Protein AF-A0A2J7QJU5-F1 (afdb_monomer_lite)

Organism: NCBI:txid105785

pLDDT: mean 78.43, std 12.88, range [46.16, 92.88]

Foldseek 3Di:
DVVVLVVLVVVVLVVLCVVVVPDVVNVDDSVRSCVVVVDPDDPLVVVLVVLVVVVVCCCPPPPVVVCVLVVVPPDDPPVVDDPDDDDQGSVNVNVVVVVD

Structure (mmCIF, N/CA/C/O backbone):
data_AF-A0A2J7QJU5-F1
#
_entry.id   AF-A0A2J7QJU5-F1
#
loop_
_atom_site.group_PDB
_atom_site.id
_atom_site.type_symbol
_atom_site.label_atom_id
_atom_site.label_alt_id
_atom_site.label_comp_id
_atom_site.label_asym_id
_atom_site.label_entity_id
_atom_site.label_seq_id
_atom_site.pdbx_PDB_ins_code
_atom_site.Cartn_x
_atom_site.Cartn_y
_atom_site.Cartn_z
_atom_site.occupancy
_atom_site.B_iso_or_equiv
_atom_site.auth_seq_id
_atom_site.auth_comp_id
_atom_site.auth_asym_id
_atom_site.auth_atom_id
_atom_site.pdbx_PDB_model_num
ATOM 1 N N . MET A 1 1 ? 10.471 -3.133 -0.205 1.00 58.38 1 MET A N 1
ATOM 2 C CA . MET A 1 1 ? 9.141 -3.745 -0.395 1.00 58.38 1 MET A CA 1
ATOM 3 C C . MET A 1 1 ? 8.600 -4.373 0.876 1.00 58.38 1 MET A C 1
ATOM 5 O O . MET A 1 1 ? 7.644 -3.832 1.398 1.00 58.38 1 MET A O 1
ATOM 9 N N . ALA A 1 2 ? 9.203 -5.428 1.440 1.00 60.44 2 ALA A N 1
ATOM 10 C CA . ALA A 1 2 ? 8.653 -6.069 2.651 1.00 60.44 2 ALA A CA 1
ATOM 11 C C . ALA A 1 2 ? 8.567 -5.143 3.890 1.00 60.44 2 ALA A C 1
ATOM 13 O O . ALA A 1 2 ? 7.654 -5.268 4.700 1.00 60.44 2 ALA A O 1
ATOM 14 N N . ILE A 1 3 ? 9.505 -4.198 4.036 1.00 65.50 3 ILE A N 1
ATOM 15 C CA . ILE A 1 3 ? 9.466 -3.176 5.099 1.00 65.50 3 ILE A CA 1
ATOM 16 C C . ILE A 1 3 ? 8.340 -2.167 4.828 1.00 65.50 3 ILE A C 1
ATOM 18 O O . ILE A 1 3 ? 7.545 -1.876 5.717 1.00 65.50 3 ILE A O 1
ATOM 22 N N . ASP A 1 4 ? 8.227 -1.699 3.585 1.00 80.94 4 ASP A N 1
ATOM 23 C CA . ASP A 1 4 ? 7.201 -0.738 3.162 1.00 80.94 4 ASP A CA 1
ATOM 24 C C . ASP A 1 4 ? 5.786 -1.314 3.318 1.00 80.94 4 ASP A C 1
ATOM 26 O O . ASP A 1 4 ? 4.874 -0.607 3.737 1.00 80.94 4 ASP A O 1
ATOM 30 N N . GLN A 1 5 ? 5.621 -2.617 3.071 1.00 82.06 5 GLN A N 1
ATOM 31 C CA . GLN A 1 5 ? 4.367 -3.337 3.278 1.00 82.06 5 GLN A CA 1
ATOM 32 C C . GLN A 1 5 ? 3.920 -3.303 4.744 1.00 82.06 5 GLN A C 1
ATOM 34 O O . GLN A 1 5 ? 2.786 -2.928 5.019 1.00 82.06 5 GLN A O 1
ATOM 39 N N . LYS A 1 6 ? 4.810 -3.605 5.700 1.00 85.81 6 LYS A N 1
ATOM 40 C CA . 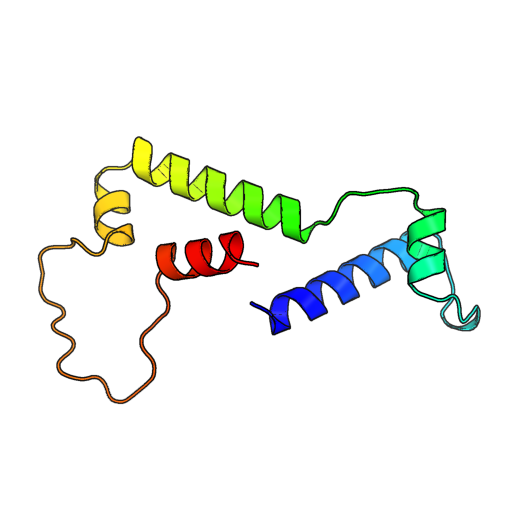LYS A 1 6 ? 4.465 -3.560 7.133 1.00 85.81 6 LYS A CA 1
ATOM 41 C C . LYS A 1 6 ? 4.074 -2.158 7.599 1.00 85.81 6 LYS A C 1
ATOM 43 O O . LYS A 1 6 ? 3.186 -2.007 8.439 1.00 85.81 6 LYS A O 1
ATOM 48 N N . HIS A 1 7 ? 4.741 -1.130 7.075 1.00 89.12 7 HIS A N 1
ATOM 49 C CA . HIS A 1 7 ? 4.389 0.257 7.377 1.00 89.12 7 HIS A CA 1
ATOM 50 C C . HIS A 1 7 ? 3.027 0.635 6.798 1.00 89.12 7 HIS A C 1
ATOM 52 O O . HIS A 1 7 ? 2.253 1.305 7.478 1.00 89.12 7 HIS A O 1
ATOM 58 N N . LEU A 1 8 ? 2.720 0.169 5.586 1.00 87.75 8 LEU A N 1
ATOM 59 C CA . LEU A 1 8 ? 1.428 0.392 4.949 1.00 87.75 8 LEU A CA 1
ATOM 60 C C . LEU A 1 8 ? 0.294 -0.325 5.694 1.00 87.75 8 LEU A C 1
ATOM 62 O O . LEU A 1 8 ? -0.710 0.307 5.997 1.00 87.75 8 LEU A O 1
ATOM 66 N N . GLU A 1 9 ? 0.480 -1.591 6.070 1.00 86.44 9 GLU A N 1
ATOM 67 C CA . GLU A 1 9 ? -0.485 -2.354 6.879 1.00 86.44 9 GLU A CA 1
ATOM 68 C C . GLU A 1 9 ? -0.715 -1.684 8.246 1.00 86.44 9 GLU A C 1
ATOM 70 O O . GLU A 1 9 ? -1.845 -1.537 8.706 1.00 86.44 9 GLU A O 1
ATOM 75 N N . SER A 1 10 ? 0.351 -1.194 8.891 1.00 89.38 10 SER A N 1
ATOM 76 C CA . SER A 1 10 ? 0.235 -0.446 10.153 1.00 89.38 10 SER A CA 1
ATOM 77 C C . SER A 1 10 ? -0.521 0.876 9.979 1.00 89.38 10 SER A C 1
ATOM 79 O O . SER A 1 10 ? -1.312 1.259 10.843 1.00 89.38 10 SER A O 1
ATOM 81 N N . PHE A 1 11 ? -0.286 1.576 8.867 1.00 89.38 11 PHE A N 1
ATOM 82 C CA . PHE A 1 11 ? -1.000 2.801 8.516 1.00 89.38 11 PHE A CA 1
ATOM 83 C C . PHE A 1 11 ? -2.488 2.533 8.258 1.00 89.38 11 PHE A C 1
ATOM 85 O O . PHE A 1 11 ? -3.337 3.244 8.791 1.00 89.38 11 PHE A O 1
ATOM 92 N N . GLU A 1 12 ? -2.811 1.476 7.518 1.00 88.94 12 GLU A N 1
ATOM 93 C CA . GLU A 1 12 ? -4.182 1.040 7.252 1.00 88.94 12 GLU A CA 1
ATOM 94 C C . GLU A 1 12 ? -4.929 0.734 8.559 1.00 88.94 12 GLU A C 1
ATOM 96 O O . GLU A 1 12 ? -6.008 1.273 8.806 1.00 88.94 12 GLU A O 1
ATOM 101 N N . MET A 1 13 ? -4.304 -0.017 9.471 1.00 89.69 13 MET A N 1
ATOM 102 C CA . MET A 1 13 ? -4.862 -0.276 10.802 1.00 89.69 13 MET A CA 1
ATOM 103 C C . MET A 1 13 ? -5.099 1.002 11.614 1.00 89.69 13 MET A C 1
ATOM 105 O O . MET A 1 13 ? -6.098 1.109 12.332 1.00 89.69 13 MET A O 1
ATOM 109 N N . TRP A 1 14 ? -4.194 1.978 11.520 1.00 91.00 14 TRP A N 1
ATOM 110 C CA . TRP A 1 14 ? -4.358 3.270 12.182 1.00 91.00 14 TRP A CA 1
ATOM 111 C C . TRP A 1 14 ? -5.549 4.055 11.613 1.00 91.00 14 TRP A C 1
ATOM 113 O O . TRP A 1 14 ? -6.350 4.591 12.384 1.00 91.00 14 TRP A O 1
ATOM 123 N N . CYS A 1 15 ? -5.709 4.073 10.286 1.00 90.31 15 CYS A N 1
ATOM 124 C CA . CYS A 1 15 ? -6.851 4.687 9.612 1.00 90.31 15 CYS A CA 1
ATOM 125 C C . CYS A 1 15 ? -8.178 4.059 10.056 1.00 90.31 15 CYS A C 1
ATOM 127 O O . CYS A 1 15 ? -9.097 4.789 10.433 1.00 90.31 15 CYS A O 1
ATOM 129 N N . TRP A 1 16 ? -8.264 2.726 10.087 1.00 90.31 16 TRP A N 1
ATOM 130 C CA . TRP A 1 16 ? -9.475 2.024 10.519 1.00 90.31 16 TRP A CA 1
ATOM 131 C C . TRP A 1 16 ? -9.835 2.310 11.974 1.00 90.31 16 TRP A C 1
ATOM 133 O O . TRP A 1 16 ? -10.970 2.681 12.264 1.00 90.31 16 TRP A O 1
ATOM 143 N N . ARG A 1 17 ? -8.862 2.257 12.893 1.00 92.00 17 ARG A N 1
ATOM 144 C CA . ARG A 1 17 ? -9.096 2.604 14.307 1.00 92.00 17 ARG A CA 1
ATOM 145 C C . ARG A 1 17 ? -9.601 4.035 14.481 1.00 92.00 17 ARG A C 1
ATOM 147 O O . ARG A 1 17 ? -10.453 4.280 15.329 1.00 92.00 17 ARG A O 1
ATOM 154 N N . ARG A 1 18 ? -9.099 4.980 13.679 1.00 92.31 18 ARG A N 1
ATOM 155 C CA . ARG A 1 18 ? -9.554 6.378 13.682 1.00 92.31 18 ARG A CA 1
ATOM 156 C C . ARG A 1 18 ? -10.987 6.529 13.176 1.00 92.31 18 ARG A C 1
ATOM 158 O O . ARG A 1 18 ? -11.742 7.279 13.790 1.00 92.31 18 ARG A O 1
ATOM 165 N N . MET A 1 19 ? -11.348 5.848 12.088 1.00 91.00 19 MET A N 1
ATOM 166 C CA . MET A 1 19 ? -12.700 5.897 11.514 1.00 91.00 19 MET A CA 1
ATOM 167 C C . MET A 1 19 ? -13.738 5.264 12.449 1.00 91.00 19 MET A C 1
ATOM 169 O O . MET A 1 19 ? -14.762 5.884 12.726 1.00 91.00 19 MET A O 1
ATOM 173 N N . GLU A 1 20 ? -13.407 4.114 13.037 1.00 89.38 20 GLU A N 1
ATOM 174 C CA . GLU A 1 20 ? -14.245 3.393 14.009 1.00 89.38 20 GLU A CA 1
ATOM 175 C C . GLU A 1 20 ? -14.192 3.986 15.430 1.00 89.38 20 GLU A C 1
ATOM 177 O O . GLU A 1 20 ? -14.812 3.463 16.354 1.00 89.38 20 GLU A O 1
ATOM 182 N N . LYS A 1 21 ? -13.441 5.080 15.629 1.00 92.88 21 LYS A N 1
ATOM 183 C CA . LYS A 1 21 ? -13.258 5.763 16.924 1.00 92.88 21 LYS A CA 1
ATOM 184 C C . LYS A 1 21 ? -12.796 4.830 18.057 1.00 92.88 21 LYS A C 1
ATOM 186 O O . LYS A 1 21 ? -13.148 5.040 19.215 1.00 92.88 21 LYS A O 1
ATOM 191 N N . ILE A 1 22 ? -11.982 3.828 17.733 1.00 91.12 22 ILE A N 1
ATOM 192 C CA . ILE A 1 22 ? -11.442 2.859 18.693 1.00 91.12 22 ILE A CA 1
ATOM 193 C C . ILE A 1 22 ? -10.289 3.511 19.452 1.00 91.12 22 ILE A C 1
ATOM 195 O O . ILE A 1 22 ? -9.283 3.910 18.854 1.00 91.12 22 ILE A O 1
ATOM 199 N N . SER A 1 23 ? -10.415 3.595 20.775 1.00 89.56 23 SER A N 1
ATOM 200 C CA . SER A 1 23 ? -9.351 4.104 21.632 1.00 89.56 23 SER A CA 1
ATOM 201 C C . SER A 1 23 ? -8.240 3.066 21.783 1.00 89.56 23 SER A C 1
ATOM 203 O O . SER A 1 23 ? -8.457 1.854 21.728 1.00 89.56 23 SER A O 1
ATOM 205 N N . TRP A 1 24 ? -7.016 3.529 22.033 1.00 85.38 24 TRP A N 1
ATOM 206 C CA . TRP A 1 24 ? -5.911 2.637 22.391 1.00 85.38 24 TRP A CA 1
ATOM 207 C C . TRP A 1 24 ? -6.165 1.924 23.732 1.00 85.38 24 TRP A C 1
ATOM 209 O O . TRP A 1 24 ? -5.678 0.813 23.930 1.00 85.38 24 TRP A O 1
ATOM 219 N N . THR A 1 25 ? -6.970 2.529 24.616 1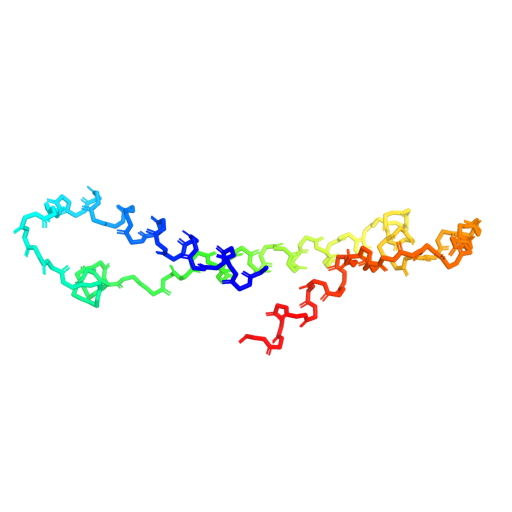.00 91.31 25 THR A N 1
ATOM 220 C CA . THR A 1 25 ? -7.390 1.956 25.908 1.00 91.31 25 THR A CA 1
ATOM 221 C C . THR A 1 25 ? -8.338 0.779 25.768 1.00 91.31 25 THR A C 1
ATOM 223 O O . THR A 1 25 ? -8.508 0.025 26.718 1.00 91.31 25 THR A O 1
ATOM 226 N N . ASP A 1 26 ? -8.960 0.615 24.602 1.00 89.06 26 ASP A N 1
ATOM 227 C CA . ASP A 1 26 ? -9.923 -0.459 24.376 1.00 89.06 26 ASP A CA 1
ATOM 228 C C . ASP A 1 26 ? -9.212 -1.800 24.123 1.00 89.06 26 ASP A C 1
ATOM 230 O O . ASP A 1 26 ? -9.866 -2.837 24.049 1.00 89.06 26 ASP A O 1
ATOM 234 N N . TYR A 1 27 ? -7.876 -1.790 23.963 1.00 89.06 27 TYR A N 1
ATOM 235 C CA . TYR A 1 27 ? -7.011 -2.960 23.733 1.00 89.06 27 TYR A CA 1
ATOM 236 C C . TYR A 1 27 ? -7.542 -3.946 22.673 1.00 89.06 27 TYR A C 1
ATOM 238 O O . TYR A 1 27 ? -7.265 -5.146 22.707 1.00 89.06 27 TYR A O 1
ATOM 246 N N . VAL A 1 28 ? -8.291 -3.432 21.693 1.00 91.75 28 VAL A N 1
ATOM 247 C CA . VAL A 1 28 ? -8.900 -4.223 20.619 1.00 91.75 28 VAL A CA 1
ATOM 248 C C . VAL A 1 28 ? -7.805 -4.801 19.725 1.00 91.75 28 VAL A C 1
ATOM 250 O O . VAL A 1 28 ? -6.879 -4.083 19.342 1.00 91.75 28 VAL A O 1
ATOM 253 N N . ARG A 1 29 ? -7.903 -6.086 19.369 1.00 90.75 29 ARG A N 1
ATOM 254 C CA . ARG A 1 29 ? -6.965 -6.757 18.452 1.00 90.75 29 ARG A CA 1
ATOM 255 C C . ARG A 1 29 ? -7.169 -6.295 17.011 1.00 90.75 29 ARG A C 1
ATOM 257 O O . ARG A 1 29 ? -8.272 -5.926 16.631 1.00 90.75 29 ARG A O 1
ATOM 264 N N . ASN A 1 30 ? -6.122 -6.358 16.188 1.00 88.06 30 ASN A N 1
ATOM 265 C CA . ASN A 1 30 ? -6.219 -5.942 14.784 1.00 88.06 30 ASN A CA 1
ATOM 266 C C . ASN A 1 30 ? -7.231 -6.782 13.985 1.00 88.06 30 ASN A C 1
ATOM 268 O O . ASN A 1 30 ? -7.965 -6.225 13.179 1.00 88.06 30 ASN A O 1
ATOM 272 N N . GLU A 1 31 ? -7.326 -8.083 14.264 1.00 87.75 31 GLU A N 1
ATOM 273 C CA . GLU A 1 31 ? -8.314 -8.988 13.655 1.00 87.75 31 GLU A CA 1
ATOM 274 C C . GLU A 1 31 ? -9.754 -8.507 13.892 1.00 87.75 31 GLU A C 1
ATOM 276 O O . GLU A 1 31 ? -10.549 -8.432 12.962 1.00 87.75 31 GLU A O 1
ATOM 281 N N . GLU A 1 32 ? -10.062 -8.089 15.120 1.00 89.19 32 GLU A N 1
ATOM 282 C CA . GLU A 1 32 ? -11.383 -7.585 15.509 1.00 89.19 32 GLU A CA 1
ATOM 283 C C . GLU A 1 32 ? -11.726 -6.267 14.796 1.00 89.19 32 GLU A C 1
ATOM 285 O O . GLU A 1 32 ? -12.863 -6.055 14.380 1.00 89.19 32 GLU A O 1
ATOM 290 N N . VAL A 1 33 ? -10.737 -5.383 14.609 1.00 88.38 33 VAL A N 1
ATOM 291 C CA . VAL A 1 33 ? -10.927 -4.144 13.835 1.00 88.38 33 VAL A CA 1
ATOM 292 C C . VAL A 1 33 ? -11.290 -4.470 12.383 1.00 88.38 33 VAL A C 1
ATOM 294 O O . VAL A 1 33 ? -12.210 -3.864 11.843 1.00 88.38 33 VAL A O 1
ATOM 297 N N . LEU A 1 34 ? -10.614 -5.444 11.766 1.00 87.00 34 LEU A N 1
ATOM 298 C CA . LEU A 1 34 ? -10.899 -5.859 10.388 1.00 87.00 34 LEU A CA 1
ATOM 299 C C . LEU A 1 34 ? -12.287 -6.502 10.251 1.00 87.00 34 LEU A C 1
ATOM 301 O O . LEU A 1 34 ? -12.984 -6.237 9.273 1.00 87.00 34 LEU A O 1
ATOM 305 N N . ILE A 1 35 ? -12.722 -7.287 11.243 1.00 87.69 35 ILE A N 1
ATOM 306 C CA . ILE A 1 35 ? -14.074 -7.870 11.272 1.00 87.69 35 ILE A CA 1
ATOM 307 C C . ILE A 1 35 ? -15.142 -6.769 11.301 1.00 87.69 35 ILE A C 1
ATOM 309 O O . ILE A 1 35 ? -16.108 -6.843 10.545 1.00 87.69 35 ILE A O 1
ATOM 313 N N . ARG A 1 36 ? -14.967 -5.734 12.135 1.00 86.19 36 ARG A N 1
ATOM 314 C CA . ARG A 1 36 ? -15.936 -4.628 12.258 1.00 86.19 36 ARG A CA 1
ATOM 315 C C . ARG A 1 36 ? -16.097 -3.829 10.975 1.00 86.19 36 ARG A C 1
ATOM 317 O O . ARG A 1 36 ? -17.212 -3.476 10.611 1.00 86.19 36 ARG A O 1
ATOM 324 N N . VAL A 1 37 ? -14.983 -3.561 10.304 1.00 83.50 37 VAL A N 1
ATOM 325 C CA . VAL A 1 37 ? -14.967 -2.787 9.063 1.00 83.50 37 VAL A CA 1
ATOM 326 C C . VAL A 1 37 ? -15.568 -3.592 7.899 1.00 83.50 37 VAL A C 1
ATOM 328 O O . VAL A 1 37 ? -16.060 -3.003 6.945 1.00 83.50 37 VAL A O 1
ATOM 331 N N . SER A 1 38 ? -15.592 -4.932 7.980 1.00 73.69 38 SER A N 1
ATOM 332 C CA . SER A 1 38 ? -16.167 -5.838 6.968 1.00 73.69 38 SER A CA 1
ATOM 333 C C . SER A 1 38 ? -15.637 -5.617 5.537 1.00 73.69 38 SER A C 1
ATOM 335 O O . SER A 1 38 ? -16.238 -6.076 4.561 1.00 73.69 38 SER A O 1
ATOM 337 N N . GLU A 1 39 ? -14.500 -4.939 5.386 1.00 66.88 39 GLU A N 1
ATOM 338 C CA . GLU A 1 39 ? -13.963 -4.534 4.092 1.00 66.88 39 GLU A CA 1
ATOM 339 C C . GLU A 1 39 ? -12.790 -5.444 3.715 1.00 66.88 39 GLU A C 1
ATOM 341 O O . GLU A 1 39 ? -11.830 -5.607 4.466 1.00 66.88 39 GLU A O 1
ATOM 346 N N . GLN A 1 40 ? -12.851 -6.038 2.522 1.00 61.56 40 GLN A N 1
ATOM 347 C CA . GLN A 1 40 ? -11.792 -6.907 1.989 1.00 61.56 40 GLN A CA 1
ATOM 348 C C . GLN A 1 40 ? -10.737 -6.153 1.158 1.00 61.56 40 GLN A C 1
ATOM 350 O O . GLN A 1 40 ? -9.919 -6.772 0.474 1.00 61.56 40 GLN A O 1
ATOM 355 N N . ARG A 1 41 ? -10.759 -4.814 1.145 1.00 60.41 41 ARG A N 1
ATOM 356 C CA . ARG A 1 41 ? -9.905 -4.022 0.249 1.00 60.41 41 ARG A CA 1
ATOM 357 C C . ARG A 1 41 ? -8.532 -3.775 0.856 1.00 60.41 41 ARG A C 1
ATOM 359 O O . ARG A 1 41 ? -8.351 -2.847 1.626 1.00 60.41 41 ARG A O 1
ATOM 366 N N . ASN A 1 42 ? -7.564 -4.578 0.426 1.00 74.94 42 ASN A N 1
ATOM 367 C CA . ASN A 1 42 ? -6.154 -4.386 0.737 1.00 74.94 42 ASN A CA 1
ATOM 368 C C . ASN A 1 42 ? -5.573 -3.252 -0.133 1.00 74.94 42 ASN A C 1
ATOM 370 O O . ASN A 1 42 ? -5.419 -3.407 -1.348 1.00 74.94 42 ASN A O 1
ATOM 374 N N . ILE A 1 43 ? -5.234 -2.117 0.483 1.00 82.19 43 ILE A N 1
ATOM 375 C CA . ILE A 1 43 ? -4.644 -0.949 -0.200 1.00 82.19 43 ILE A CA 1
ATOM 376 C C . ILE A 1 43 ? -3.392 -1.333 -1.004 1.00 82.19 43 ILE A C 1
ATOM 378 O O . ILE A 1 43 ? -3.185 -0.833 -2.113 1.00 82.19 43 ILE A O 1
ATOM 382 N N . LEU A 1 44 ? -2.573 -2.258 -0.495 1.00 84.25 44 LEU A N 1
ATOM 383 C CA . LEU A 1 44 ? -1.384 -2.739 -1.196 1.00 84.25 44 LEU A CA 1
ATOM 384 C C . LEU A 1 44 ? -1.744 -3.405 -2.527 1.00 84.25 44 LEU A C 1
ATOM 386 O O . LEU A 1 44 ? -1.052 -3.199 -3.524 1.00 84.25 44 LEU A O 1
ATOM 390 N N . HIS A 1 45 ? -2.833 -4.177 -2.557 1.00 84.12 45 HIS A N 1
ATOM 391 C CA . HIS A 1 45 ? -3.294 -4.847 -3.770 1.00 84.12 45 HIS A CA 1
ATOM 392 C C . HIS A 1 45 ? -3.688 -3.836 -4.854 1.00 84.12 45 HIS A C 1
ATOM 394 O O . HIS A 1 45 ? -3.255 -3.961 -6.001 1.00 84.12 45 HIS A O 1
ATOM 400 N N . GLU A 1 46 ? -4.446 -2.796 -4.495 1.00 86.69 46 GLU A N 1
ATOM 401 C CA . GLU A 1 46 ? -4.816 -1.735 -5.440 1.00 86.69 46 GLU A CA 1
ATOM 402 C C . GLU A 1 46 ? -3.589 -0.952 -5.925 1.00 86.69 46 GLU A C 1
ATOM 404 O O . GLU A 1 46 ? -3.445 -0.728 -7.127 1.00 86.69 46 GLU A O 1
ATOM 409 N N . ILE A 1 47 ? -2.642 -0.625 -5.038 1.00 87.25 47 ILE A N 1
ATOM 410 C CA . ILE A 1 47 ? -1.385 0.033 -5.429 1.00 87.25 47 ILE A CA 1
ATOM 411 C C . ILE A 1 47 ? -0.606 -0.830 -6.430 1.00 87.25 47 ILE A C 1
ATOM 413 O O . ILE A 1 47 ? -0.160 -0.319 -7.461 1.00 87.25 47 ILE A O 1
ATOM 417 N N . ARG A 1 48 ? -0.465 -2.137 -6.169 1.00 86.81 48 ARG A N 1
ATOM 418 C CA . ARG A 1 48 ? 0.206 -3.076 -7.084 1.00 86.81 48 ARG A CA 1
ATOM 419 C C . ARG A 1 48 ? -0.495 -3.131 -8.439 1.00 86.81 48 ARG A C 1
ATOM 421 O O . ARG A 1 48 ? 0.159 -3.028 -9.477 1.00 86.81 48 ARG A O 1
ATOM 428 N N . LYS A 1 49 ? -1.826 -3.219 -8.443 1.00 88.44 49 LYS A N 1
ATOM 429 C CA . LYS A 1 49 ? -2.644 -3.226 -9.660 1.00 88.44 49 LYS A CA 1
ATOM 430 C C . LYS A 1 49 ? -2.472 -1.942 -10.469 1.00 88.44 49 LYS A C 1
ATOM 432 O O . LYS A 1 49 ? -2.261 -2.001 -11.679 1.00 88.44 49 LYS A O 1
ATOM 437 N N . TRP A 1 50 ? -2.529 -0.777 -9.828 1.00 90.44 50 TRP A N 1
ATOM 438 C CA . TRP A 1 50 ? -2.353 0.510 -10.506 1.00 90.44 50 TRP A CA 1
ATOM 439 C C . TRP A 1 50 ? -0.941 0.665 -11.062 1.00 90.44 50 TRP A C 1
ATOM 441 O O . TRP A 1 50 ? -0.780 1.081 -12.210 1.00 90.44 50 TRP A O 1
ATOM 451 N N . LYS A 1 51 ? 0.072 0.257 -10.293 1.00 88.56 51 LYS A N 1
ATOM 452 C CA . LYS A 1 51 ? 1.470 0.227 -10.731 1.00 88.56 51 LYS A CA 1
ATOM 453 C C . LYS A 1 51 ? 1.636 -0.649 -11.977 1.00 88.56 51 LYS A C 1
ATOM 455 O O . LYS A 1 51 ? 2.195 -0.185 -12.970 1.00 88.56 51 LYS A O 1
ATOM 460 N N . ALA A 1 52 ? 1.092 -1.866 -11.974 1.00 87.94 52 ALA A N 1
ATOM 461 C CA . ALA A 1 52 ? 1.132 -2.766 -13.127 1.00 87.94 52 ALA A CA 1
ATOM 462 C C . ALA A 1 52 ? 0.396 -2.185 -14.348 1.00 87.94 52 ALA A C 1
ATOM 464 O O . ALA A 1 52 ? 0.928 -2.201 -15.459 1.00 87.94 52 ALA A O 1
ATOM 465 N N . ASN A 1 53 ? -0.791 -1.604 -14.148 1.00 91.12 53 ASN A N 1
ATOM 466 C CA . ASN A 1 53 ? -1.566 -0.969 -15.216 1.00 91.12 53 ASN A CA 1
ATOM 467 C C . ASN A 1 53 ? -0.820 0.205 -15.858 1.00 91.12 53 ASN A C 1
ATOM 469 O O . ASN A 1 53 ? -0.813 0.334 -17.084 1.00 91.12 53 ASN A O 1
ATOM 473 N N . TRP A 1 54 ? -0.178 1.044 -15.045 1.00 89.12 54 TRP A N 1
ATOM 474 C CA . TRP A 1 54 ? 0.600 2.184 -15.520 1.00 89.12 54 TRP A CA 1
ATOM 475 C C . TRP A 1 54 ? 1.818 1.736 -16.329 1.00 89.12 54 TRP A C 1
ATOM 477 O O . TRP A 1 54 ? 2.047 2.233 -17.432 1.00 89.12 54 TRP A O 1
ATOM 487 N N . ILE A 1 55 ? 2.543 0.727 -15.845 1.00 86.94 55 ILE A N 1
ATOM 488 C CA . ILE A 1 55 ? 3.694 0.170 -16.563 1.00 86.94 55 ILE A CA 1
ATOM 489 C C . ILE A 1 55 ? 3.245 -0.469 -17.878 1.00 86.94 55 ILE A C 1
ATOM 491 O O . ILE A 1 55 ? 3.810 -0.175 -18.930 1.00 86.94 55 ILE A O 1
ATOM 495 N N . GLY A 1 56 ? 2.164 -1.251 -17.858 1.00 87.88 56 GLY A N 1
ATOM 496 C CA . GLY A 1 56 ? 1.564 -1.808 -19.067 1.00 87.88 56 GLY A CA 1
ATOM 497 C C . GLY A 1 56 ? 1.105 -0.734 -20.060 1.00 87.88 56 GLY A C 1
ATOM 498 O O . GLY A 1 56 ? 1.214 -0.938 -21.267 1.00 87.88 56 GLY A O 1
ATOM 499 N N . HIS A 1 57 ? 0.609 0.413 -19.586 1.00 88.75 57 HIS A N 1
ATOM 500 C CA . HIS A 1 57 ? 0.252 1.548 -20.440 1.00 88.75 57 HIS A CA 1
ATOM 501 C C . HIS A 1 57 ? 1.488 2.187 -21.088 1.00 88.75 57 HIS A C 1
ATOM 503 O O . HIS A 1 57 ? 1.488 2.416 -22.299 1.00 88.75 57 HIS A O 1
ATOM 509 N N . ILE A 1 58 ? 2.563 2.410 -20.323 1.00 87.06 58 ILE A N 1
ATOM 510 C CA . ILE A 1 58 ? 3.817 2.960 -20.859 1.00 87.06 58 ILE A CA 1
ATOM 511 C C . ILE A 1 58 ? 4.395 2.046 -21.938 1.00 87.06 58 ILE A C 1
ATOM 513 O O . ILE A 1 58 ? 4.717 2.526 -23.025 1.00 87.06 58 ILE A O 1
ATOM 517 N N . LEU A 1 59 ? 4.460 0.738 -21.670 1.00 84.62 59 LEU A N 1
ATOM 518 C CA . LEU 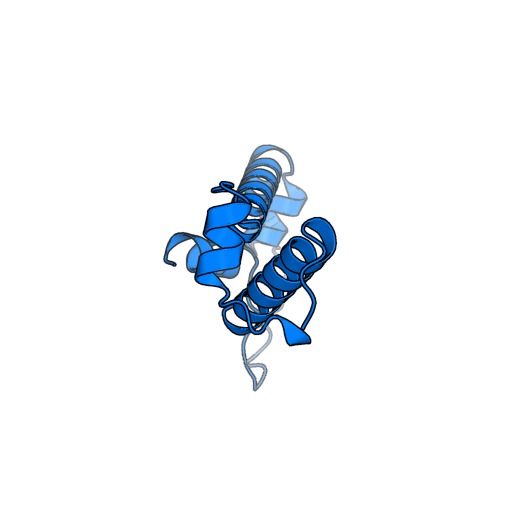A 1 59 ? 4.992 -0.254 -22.607 1.00 84.62 59 LEU A CA 1
ATOM 519 C C . LEU A 1 59 ? 4.197 -0.330 -23.923 1.00 84.62 59 LEU A C 1
ATOM 521 O O . LEU A 1 59 ? 4.759 -0.714 -24.949 1.00 84.62 59 LEU A O 1
ATOM 525 N N . ARG A 1 60 ? 2.909 0.048 -23.908 1.00 86.50 60 ARG A N 1
ATOM 526 C CA . ARG A 1 60 ? 2.034 0.081 -25.093 1.00 86.50 60 ARG A CA 1
ATOM 527 C C . ARG A 1 60 ? 2.071 1.403 -25.859 1.00 86.50 60 ARG A C 1
ATOM 529 O O . ARG A 1 60 ? 1.940 1.377 -27.076 1.00 86.50 60 ARG A O 1
ATOM 536 N N . SER A 1 61 ? 2.201 2.540 -25.171 1.00 81.12 61 SER A N 1
ATOM 537 C CA . SER A 1 61 ? 1.935 3.857 -25.771 1.00 81.12 61 SER A CA 1
ATOM 538 C C . SER A 1 61 ? 3.168 4.740 -25.978 1.00 81.12 61 SER A C 1
ATOM 540 O O . SER A 1 61 ? 3.111 5.643 -26.807 1.00 81.12 61 SER A O 1
ATOM 542 N N . ASN A 1 62 ? 4.261 4.540 -25.235 1.00 74.81 62 ASN A N 1
ATOM 543 C CA . ASN A 1 62 ? 5.383 5.485 -25.219 1.00 74.81 62 ASN A CA 1
ATOM 544 C C . ASN A 1 62 ? 6.699 4.818 -25.638 1.00 74.81 62 ASN A C 1
ATOM 546 O O . ASN A 1 62 ? 7.366 4.196 -24.815 1.00 74.81 62 ASN A O 1
ATOM 550 N N . TYR A 1 63 ? 7.104 5.007 -26.900 1.00 72.50 63 TYR A N 1
ATOM 551 C CA . TYR A 1 63 ? 8.336 4.433 -27.469 1.00 72.50 63 TYR A CA 1
ATOM 552 C C . TYR A 1 63 ? 9.596 4.799 -26.662 1.00 72.50 63 TYR A C 1
ATOM 554 O O . TYR A 1 63 ? 10.337 3.919 -26.238 1.00 72.50 63 TYR A O 1
ATOM 562 N N . HIS A 1 64 ? 9.786 6.087 -26.358 1.00 76.25 64 HIS A N 1
ATOM 563 C CA . HIS A 1 64 ? 10.971 6.568 -25.639 1.00 76.25 64 HIS A CA 1
ATOM 564 C C . HIS A 1 64 ? 11.047 6.033 -24.202 1.00 76.25 64 HIS A C 1
ATOM 566 O O . HIS A 1 64 ? 12.080 5.539 -23.763 1.00 76.25 64 HIS A O 1
ATOM 572 N N . LEU A 1 65 ? 9.937 6.093 -23.457 1.00 78.06 65 LEU A N 1
ATOM 573 C CA . LEU A 1 65 ? 9.893 5.597 -22.077 1.00 78.06 65 LEU A CA 1
ATOM 574 C C . LEU A 1 65 ? 10.039 4.074 -22.015 1.00 78.06 65 LEU A C 1
ATOM 576 O O . LEU A 1 65 ? 10.627 3.557 -21.069 1.00 78.06 65 LEU A O 1
ATOM 580 N N . LYS A 1 66 ? 9.550 3.355 -23.031 1.00 80.00 66 LYS A N 1
ATOM 581 C CA . LYS A 1 66 ? 9.748 1.913 -23.164 1.00 80.00 66 LYS A CA 1
ATOM 582 C C . LYS A 1 66 ? 11.232 1.559 -23.270 1.00 80.00 66 LYS A C 1
ATOM 584 O O . LYS A 1 66 ? 11.675 0.681 -22.539 1.00 80.00 66 LYS A O 1
ATOM 589 N N . GLU A 1 67 ? 12.011 2.264 -24.092 1.00 78.06 67 GLU A N 1
ATOM 590 C CA . GLU A 1 67 ? 13.462 2.035 -24.190 1.00 78.06 67 GLU A CA 1
ATOM 591 C C . GLU A 1 67 ? 14.186 2.284 -22.858 1.00 78.06 67 GLU A C 1
ATOM 593 O O . GLU A 1 67 ? 15.083 1.522 -22.493 1.00 78.06 67 GLU A O 1
ATOM 598 N N . VAL A 1 68 ? 13.758 3.292 -22.085 1.00 79.69 68 VAL A N 1
ATOM 599 C CA . VAL A 1 68 ? 14.296 3.557 -20.738 1.00 79.69 68 VAL A CA 1
ATOM 600 C C . VAL A 1 68 ? 13.968 2.426 -19.761 1.00 79.69 68 VAL A C 1
ATOM 602 O O . VAL A 1 68 ? 14.848 1.971 -19.031 1.00 79.69 68 VAL A O 1
ATOM 605 N N . ILE A 1 69 ? 12.718 1.955 -19.749 1.00 77.94 69 ILE A N 1
ATOM 606 C CA . ILE A 1 69 ? 12.250 0.900 -18.837 1.00 77.94 69 ILE A CA 1
ATOM 607 C C . ILE A 1 69 ? 12.885 -0.453 -19.175 1.00 77.94 69 ILE A C 1
ATOM 609 O O . ILE A 1 69 ? 13.312 -1.172 -18.273 1.00 77.94 69 ILE A O 1
ATOM 613 N N . GLU A 1 70 ? 12.991 -0.784 -20.463 1.00 76.50 70 GLU A N 1
ATOM 614 C CA . GLU A 1 70 ? 13.661 -1.997 -20.947 1.00 76.50 70 GLU A CA 1
ATOM 615 C C . GLU A 1 70 ? 15.193 -1.905 -20.807 1.00 76.50 70 GLU A C 1
ATOM 617 O O . GLU A 1 70 ? 15.888 -2.920 -20.852 1.00 76.50 70 GLU A O 1
ATOM 622 N N . GLY A 1 71 ? 15.736 -0.702 -20.587 1.00 71.81 71 GLY A N 1
ATOM 623 C CA . GLY A 1 71 ? 17.173 -0.462 -20.470 1.00 71.81 71 GLY A CA 1
ATOM 624 C C . GLY A 1 71 ? 17.917 -0.583 -21.802 1.00 71.81 71 GLY A C 1
ATOM 625 O O . GLY A 1 71 ? 19.094 -0.931 -21.797 1.00 71.81 71 GLY A O 1
ATOM 626 N N . LYS A 1 72 ? 17.229 -0.314 -22.919 1.00 68.56 72 LYS A N 1
ATOM 627 C CA . LYS A 1 72 ? 17.742 -0.357 -24.300 1.00 68.56 72 LYS A CA 1
ATOM 628 C C . LYS A 1 72 ? 18.304 0.980 -24.792 1.00 68.56 72 LYS A C 1
ATOM 630 O O . LYS A 1 72 ? 18.556 1.117 -25.981 1.00 68.56 72 LYS A O 1
ATOM 635 N N . ILE A 1 73 ? 18.477 1.962 -23.905 1.00 62.94 73 ILE A N 1
ATOM 636 C CA . ILE A 1 73 ? 19.101 3.243 -24.256 1.00 62.94 73 ILE A CA 1
ATOM 637 C C . ILE A 1 73 ? 20.510 2.944 -24.775 1.00 62.94 73 ILE A C 1
ATOM 639 O O . ILE A 1 73 ? 21.401 2.574 -24.005 1.00 62.94 73 ILE A O 1
ATOM 643 N N . ASP A 1 74 ? 20.675 3.066 -26.090 1.00 46.16 74 ASP A N 1
ATOM 644 C CA . ASP A 1 74 ? 21.920 2.767 -26.775 1.00 46.16 74 ASP A CA 1
ATOM 645 C C . ASP A 1 74 ? 22.879 3.933 -26.541 1.00 46.16 74 ASP A C 1
ATOM 647 O O . ASP A 1 74 ? 22.681 5.069 -26.970 1.00 46.16 74 ASP A O 1
ATOM 651 N N . GLY A 1 75 ? 23.856 3.666 -25.691 1.00 50.59 75 GLY A N 1
ATOM 652 C CA . GLY A 1 75 ? 24.593 4.694 -24.984 1.00 50.59 75 GLY A CA 1
ATOM 653 C C . GLY A 1 75 ? 25.101 4.078 -23.707 1.00 50.59 75 GLY A C 1
ATOM 654 O O . GLY A 1 75 ? 24.581 4.348 -22.627 1.00 50.59 75 GLY A O 1
ATOM 655 N N . ARG A 1 76 ? 26.082 3.182 -23.868 1.00 50.00 76 ARG A N 1
ATOM 656 C CA . ARG A 1 76 ? 26.873 2.575 -22.798 1.00 50.00 76 ARG A CA 1
ATOM 657 C C . ARG A 1 76 ? 27.094 3.580 -21.671 1.00 50.00 76 ARG A C 1
ATOM 659 O O . ARG A 1 76 ? 28.082 4.306 -21.646 1.00 50.00 76 ARG A O 1
ATOM 666 N N . ILE A 1 77 ? 26.256 3.498 -20.651 1.00 48.97 77 ILE A N 1
ATOM 667 C CA . ILE A 1 77 ? 26.800 3.484 -19.314 1.00 48.97 77 ILE A CA 1
ATOM 668 C C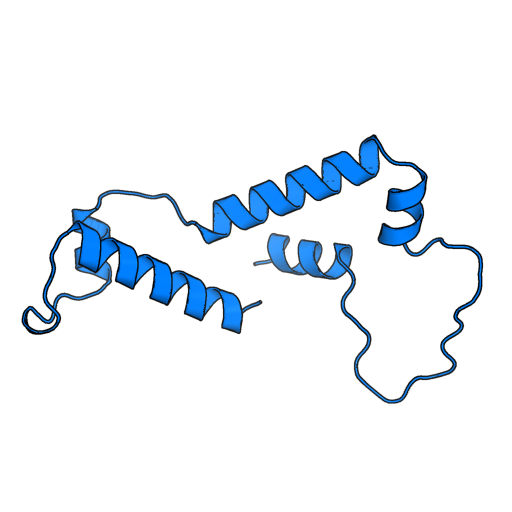 . ILE A 1 77 ? 27.093 2.013 -19.052 1.00 48.97 77 ILE A C 1
ATOM 670 O O . ILE A 1 77 ? 26.420 1.343 -18.268 1.00 48.97 77 ILE A O 1
ATOM 674 N N . ASP A 1 78 ? 28.135 1.514 -19.725 1.00 48.16 78 ASP A N 1
ATOM 675 C CA . ASP A 1 78 ? 29.001 0.520 -19.113 1.00 48.16 78 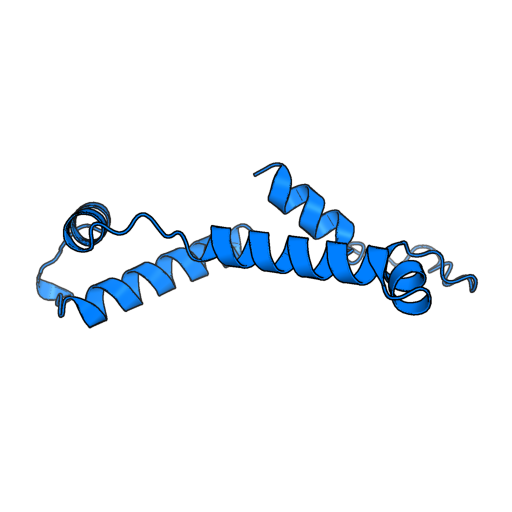ASP A CA 1
ATOM 676 C C . ASP A 1 78 ? 29.512 1.205 -17.849 1.00 48.16 78 ASP A C 1
ATOM 678 O O . ASP A 1 78 ? 30.560 1.844 -17.821 1.00 48.16 78 ASP A O 1
ATOM 682 N N . VAL A 1 79 ? 28.694 1.166 -16.796 1.00 51.56 79 VAL A N 1
ATOM 683 C CA . VAL A 1 79 ? 29.132 1.454 -15.449 1.00 51.56 79 VAL A CA 1
ATOM 684 C C . VAL A 1 79 ? 30.081 0.311 -15.150 1.00 51.56 79 VAL A C 1
ATOM 686 O O . VAL A 1 79 ? 29.686 -0.722 -14.609 1.00 51.56 79 VAL A O 1
ATOM 689 N N . THR A 1 80 ? 31.324 0.471 -15.583 1.00 46.41 80 THR A N 1
ATOM 690 C CA . THR A 1 80 ? 32.454 -0.387 -15.287 1.00 46.41 80 THR A CA 1
ATOM 691 C C . THR A 1 80 ? 32.399 -0.660 -13.794 1.00 46.41 80 THR A C 1
ATOM 693 O O . THR A 1 80 ? 32.645 0.232 -12.989 1.00 46.41 80 THR A O 1
ATOM 696 N N . ARG A 1 81 ? 31.934 -1.861 -13.426 1.00 51.69 81 ARG A N 1
ATOM 697 C CA . ARG A 1 81 ? 31.934 -2.424 -12.069 1.00 51.69 81 ARG A CA 1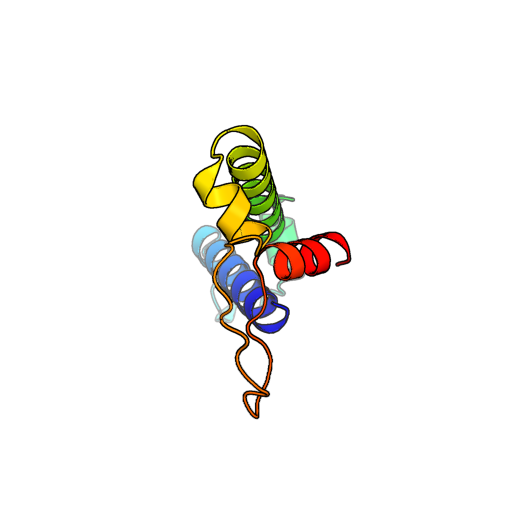
ATOM 698 C C . ARG A 1 81 ? 31.808 -1.367 -10.954 1.00 51.69 81 ARG A C 1
ATOM 700 O O . ARG A 1 81 ? 32.738 -1.190 -10.170 1.00 51.69 81 ARG A O 1
ATOM 707 N N . ARG A 1 82 ? 30.668 -0.669 -10.834 1.00 54.69 82 ARG A N 1
ATOM 708 C CA . ARG A 1 82 ? 30.416 0.112 -9.605 1.00 54.69 82 ARG A CA 1
ATOM 709 C C . ARG A 1 82 ? 30.392 -0.862 -8.427 1.00 54.69 82 ARG A C 1
ATOM 711 O O . ARG A 1 82 ? 29.541 -1.745 -8.371 1.00 54.69 82 ARG A O 1
ATOM 718 N N . ARG A 1 83 ? 31.337 -0.710 -7.498 1.00 63.84 83 ARG A N 1
ATOM 719 C CA . ARG A 1 83 ? 31.316 -1.386 -6.194 1.00 63.84 83 ARG A CA 1
ATOM 720 C C . ARG A 1 83 ? 30.013 -0.988 -5.485 1.00 63.84 83 ARG A C 1
ATOM 722 O O . ARG A 1 83 ? 29.810 0.193 -5.225 1.00 63.84 83 ARG A O 1
ATOM 729 N N . GLY A 1 84 ? 29.125 -1.948 -5.219 1.00 69.88 84 GLY A N 1
ATOM 730 C CA . GLY A 1 84 ? 27.847 -1.715 -4.534 1.00 69.88 84 GLY A CA 1
ATOM 731 C C . GLY A 1 84 ? 26.665 -2.478 -5.141 1.00 69.88 84 GLY A C 1
ATOM 732 O O . GLY A 1 84 ? 26.799 -3.163 -6.155 1.00 69.88 84 GLY A O 1
ATOM 733 N N . ARG A 1 85 ? 25.490 -2.371 -4.507 1.00 72.00 85 ARG A N 1
ATOM 734 C CA . ARG A 1 85 ? 24.248 -3.007 -4.977 1.00 72.00 85 ARG A CA 1
ATOM 735 C C . ARG A 1 85 ? 23.759 -2.316 -6.255 1.00 72.00 85 ARG A C 1
ATOM 737 O O . ARG A 1 85 ? 23.696 -1.087 -6.312 1.00 72.00 85 ARG A O 1
ATOM 744 N N . ARG A 1 86 ? 23.393 -3.102 -7.274 1.00 70.81 86 ARG A N 1
ATOM 745 C CA . ARG A 1 86 ? 22.735 -2.576 -8.482 1.00 70.81 86 ARG A CA 1
ATOM 746 C C . ARG A 1 86 ? 21.442 -1.857 -8.085 1.00 70.81 86 ARG A C 1
ATOM 748 O O . ARG A 1 86 ? 20.731 -2.320 -7.195 1.00 70.81 86 ARG A O 1
ATOM 755 N N . ARG A 1 87 ? 21.142 -0.729 -8.738 1.00 72.81 87 ARG A N 1
ATOM 756 C CA . ARG A 1 87 ? 19.824 -0.096 -8.600 1.00 72.81 87 ARG A CA 1
ATOM 757 C C . ARG A 1 87 ? 18.773 -1.064 -9.135 1.00 72.81 87 ARG A C 1
ATOM 759 O O . ARG A 1 87 ? 18.988 -1.653 -10.192 1.00 72.81 87 ARG A O 1
ATOM 766 N N . LYS A 1 88 ? 17.682 -1.221 -8.393 1.00 75.88 88 LYS A N 1
ATOM 767 C CA . LYS A 1 88 ? 16.564 -2.072 -8.790 1.00 75.88 88 LYS A CA 1
ATOM 768 C C . LYS A 1 88 ? 15.829 -1.408 -9.954 1.00 75.88 88 LYS A C 1
ATOM 770 O O . LYS A 1 88 ? 15.608 -0.195 -9.912 1.00 75.88 88 LYS A O 1
ATOM 775 N N . LYS A 1 89 ? 15.561 -2.160 -11.024 1.00 80.56 89 LYS A N 1
ATOM 776 C CA . LYS A 1 89 ? 14.791 -1.641 -12.157 1.00 80.56 89 LYS A CA 1
ATOM 777 C C . LYS A 1 89 ? 13.306 -1.769 -11.861 1.00 80.56 89 LYS A C 1
ATOM 779 O O . LYS A 1 89 ? 12.876 -2.643 -11.119 1.00 80.56 89 LYS A O 1
ATOM 784 N N . MET A 1 90 ? 12.518 -0.932 -12.525 1.00 79.69 90 MET A N 1
ATOM 785 C CA . MET A 1 90 ? 11.070 -0.911 -12.348 1.00 79.69 90 MET A CA 1
ATOM 786 C C . MET A 1 90 ? 10.390 -2.226 -12.775 1.00 79.69 90 MET A C 1
ATOM 788 O O . MET A 1 90 ? 9.364 -2.587 -12.207 1.00 79.69 90 MET A O 1
ATOM 792 N N . LEU A 1 91 ? 10.973 -2.949 -13.742 1.00 82.00 91 LEU A N 1
ATOM 793 C CA . LEU A 1 91 ? 10.539 -4.300 -14.120 1.00 82.00 91 LEU A CA 1
ATOM 794 C C . LEU A 1 91 ? 10.918 -5.336 -13.051 1.00 82.00 91 LEU A C 1
ATOM 796 O O . LEU A 1 91 ? 10.051 -6.101 -12.646 1.00 82.00 91 LEU A O 1
ATOM 800 N N . ASP A 1 92 ? 12.148 -5.293 -12.525 1.00 82.56 92 ASP A N 1
ATOM 801 C CA . ASP A 1 92 ? 12.587 -6.160 -11.416 1.00 82.56 92 ASP A CA 1
ATOM 802 C C . ASP A 1 92 ? 11.694 -5.970 -10.167 1.00 82.56 92 ASP A C 1
ATOM 804 O O . ASP A 1 92 ? 11.417 -6.905 -9.421 1.00 82.56 92 ASP A O 1
ATOM 808 N N . ASP A 1 93 ? 11.226 -4.739 -9.923 1.00 80.31 93 ASP A N 1
ATOM 809 C CA . ASP A 1 93 ? 10.269 -4.421 -8.858 1.00 80.31 93 ASP A CA 1
ATOM 810 C C . ASP A 1 93 ? 8.876 -5.018 -9.090 1.00 80.31 93 ASP A C 1
ATOM 812 O O . ASP A 1 93 ? 8.235 -5.422 -8.125 1.00 80.31 93 ASP A O 1
ATOM 816 N N . LEU A 1 94 ? 8.391 -5.045 -10.334 1.00 79.69 94 LEU A N 1
ATOM 817 C CA . LEU A 1 94 ? 7.108 -5.669 -10.671 1.00 79.69 94 LEU A CA 1
ATOM 818 C C . LEU A 1 94 ? 7.163 -7.189 -10.579 1.00 79.69 94 LEU A C 1
ATOM 820 O O . LEU A 1 94 ? 6.187 -7.810 -10.176 1.00 79.69 94 LEU A O 1
ATOM 824 N N . GLU A 1 95 ? 8.284 -7.779 -10.981 1.00 77.19 95 GLU A N 1
ATOM 825 C CA . GLU A 1 95 ? 8.474 -9.221 -10.930 1.00 77.19 95 GLU A CA 1
ATOM 826 C C . GLU A 1 95 ? 8.394 -9.706 -9.475 1.00 77.19 95 GLU A C 1
ATOM 828 O O . GLU A 1 95 ? 7.600 -10.589 -9.158 1.00 77.19 95 GLU A O 1
ATOM 833 N N . GLU A 1 96 ? 9.084 -9.026 -8.553 1.00 75.75 96 GLU A N 1
ATOM 834 C CA . GLU A 1 96 ? 8.952 -9.291 -7.114 1.00 75.75 96 GLU A CA 1
ATOM 835 C C . GLU A 1 96 ? 7.525 -9.060 -6.571 1.00 75.75 96 GLU A C 1
ATOM 837 O O . GLU A 1 96 ? 7.127 -9.749 -5.641 1.00 75.75 96 GLU A O 1
ATOM 842 N N . ASP A 1 97 ? 6.743 -8.132 -7.133 1.00 72.44 97 ASP A N 1
ATOM 843 C CA . ASP A 1 97 ? 5.350 -7.876 -6.722 1.00 72.44 97 ASP A CA 1
ATOM 844 C C . ASP A 1 97 ? 4.357 -8.961 -7.182 1.00 72.44 97 ASP A C 1
ATOM 846 O O . ASP A 1 97 ? 3.308 -9.121 -6.559 1.00 72.44 97 ASP A O 1
ATOM 850 N N . ILE A 1 98 ? 4.651 -9.660 -8.286 1.00 66.12 98 ILE A N 1
ATOM 851 C CA . ILE A 1 98 ? 3.800 -10.720 -8.861 1.00 66.12 98 ILE A CA 1
ATOM 852 C C . ILE A 1 98 ? 4.066 -12.069 -8.182 1.00 66.12 98 ILE A C 1
ATOM 854 O O . ILE A 1 98 ? 3.152 -12.878 -8.045 1.00 66.12 98 ILE A O 1
ATOM 858 N N . PHE A 1 99 ? 5.309 -12.314 -7.758 1.00 56.84 99 PHE A N 1
ATOM 859 C CA . PHE A 1 99 ? 5.723 -13.558 -7.100 1.00 56.84 99 PHE A CA 1
ATOM 860 C C . PHE A 1 99 ? 5.527 -13.560 -5.566 1.00 56.84 99 PHE A C 1
ATOM 862 O O . PHE A 1 99 ? 5.947 -14.517 -4.912 1.00 56.84 99 PHE A O 1
ATOM 869 N N . ILE A 1 100 ? 4.892 -12.524 -4.994 1.00 53.28 100 ILE A N 1
ATOM 870 C CA . ILE A 1 100 ? 4.509 -12.400 -3.569 1.00 53.28 100 ILE A CA 1
ATOM 871 C C . ILE A 1 100 ? 2.996 -12.234 -3.446 1.00 53.28 100 ILE A C 1
ATOM 873 O O . ILE A 1 100 ? 2.370 -13.081 -2.780 1.00 53.28 100 ILE A O 1
#

Sequence (100 aa):
MAIDQKHLESFEMWCWRRMEKISWTDYVRNEEVLIRVSEQRNILHEIRKWKANWIGHILRSNYHLKEVIEGKIDGRIDVTRRRGRRRKKMLDDLEEDIFI

Radius of gyration: 19.87 Å; chains: 1; bounding box: 49×20×53 Å

Secondary structure (DSSP, 8-state):
-HHHHHHHHHHHHHHHHHHTT--GGG---HHHHHHHH-----HHHHHHHHHHHHHHHHHHH-HHHHHHHHT--SS----TT-SSPPPPPHHHHHHHHH--